Protein AF-W1YHE9-F1 (afdb_monomer_lite)

Organism: NCBI:txid408170

Foldseek 3Di:
DQQLVCVVVVHCPPPPLVVQVVCVVVPDQEDEDECEPVNNGPDPVSVVVCVVPDPHYYHYHYDPDPD

pLDDT: mean 96.74, std 4.02, range [68.25, 98.75]

InterPro domains:
  IPR004569 Pyridoxal phosphate (active vitamin B6) biosynthesis PdxJ [PF03740] (1-67)
  IPR004569 Pyridoxal phosphate (active vitamin B6) biosynthesis PdxJ [PTHR30456] (1-67)
  IPR013785 Aldolase-type TIM barrel [G3DSA:3.20.20.70] (1-67)
  IPR036130 Pyridoxine 5'-phosphate synthase [SSF63892] (1-67)

Secondary structure (DSSP, 8-state):
-HHHHHHHHTSS-S-HHHHHHHHHHTT-SEEEEEE-TT-SSS-HHHHHHHHHH-SSEEEEEE-SS--

Structure (mmCIF, N/CA/C/O backbone):
data_AF-W1YHE9-F1
#
_entry.id   AF-W1YHE9-F1
#
loop_
_atom_site.group_PDB
_atom_site.id
_atom_site.type_symbol
_atom_site.label_atom_id
_atom_site.label_alt_id
_atom_site.label_comp_id
_atom_site.label_asym_id
_atom_site.label_entity_id
_atom_site.label_seq_id
_atom_site.pdbx_PDB_ins_code
_atom_site.Cartn_x
_atom_site.Cartn_y
_atom_site.Cartn_z
_atom_site.occupancy
_atom_site.B_iso_or_equiv
_atom_site.auth_seq_id
_atom_site.auth_comp_id
_atom_site.auth_asym_id
_atom_site.auth_atom_id
_atom_site.pdbx_PDB_model_num
ATOM 1 N N . HIS A 1 1 ? -0.939 5.840 -4.101 1.00 96.38 1 HIS A N 1
ATOM 2 C CA . HIS A 1 1 ? 0.299 6.223 -4.829 1.00 96.38 1 HIS A CA 1
ATOM 3 C C . HIS A 1 1 ? 1.455 6.708 -3.948 1.00 96.38 1 HIS A C 1
ATOM 5 O O . HIS A 1 1 ? 2.445 7.203 -4.468 1.00 96.38 1 HIS A O 1
ATOM 11 N N . ILE A 1 2 ? 1.409 6.517 -2.630 1.00 98.12 2 ILE A N 1
ATOM 12 C CA . ILE A 1 2 ? 2.473 6.984 -1.723 1.00 98.12 2 ILE A CA 1
ATOM 13 C C . ILE A 1 2 ? 3.815 6.308 -2.040 1.00 98.12 2 ILE A C 1
ATOM 15 O O . ILE A 1 2 ? 4.838 6.977 -2.149 1.00 98.12 2 ILE A O 1
ATOM 19 N N . ALA A 1 3 ? 3.778 5.010 -2.352 1.00 97.81 3 ALA A N 1
ATOM 20 C CA . ALA A 1 3 ? 4.948 4.259 -2.799 1.00 97.81 3 ALA A CA 1
ATOM 21 C C . ALA A 1 3 ? 5.554 4.788 -4.115 1.00 97.81 3 ALA A C 1
ATOM 23 O O . ALA A 1 3 ? 6.764 4.728 -4.298 1.00 97.81 3 ALA A O 1
ATOM 24 N N . THR A 1 4 ? 4.742 5.351 -5.018 1.00 98.12 4 THR A N 1
ATOM 25 C CA . THR A 1 4 ? 5.241 5.999 -6.243 1.00 98.12 4 THR A CA 1
ATOM 26 C C . THR A 1 4 ? 6.127 7.194 -5.897 1.00 98.12 4 THR A C 1
ATOM 28 O O . THR A 1 4 ? 7.215 7.331 -6.450 1.00 98.12 4 THR A O 1
ATOM 31 N N . LEU A 1 5 ? 5.690 8.027 -4.947 1.00 97.88 5 LEU A N 1
ATOM 32 C CA . LEU A 1 5 ? 6.449 9.197 -4.508 1.00 97.88 5 LEU A CA 1
ATOM 33 C C . LEU A 1 5 ? 7.741 8.799 -3.783 1.00 97.88 5 LEU A C 1
ATOM 35 O O . LEU A 1 5 ? 8.790 9.373 -4.060 1.00 97.88 5 LEU A O 1
ATOM 39 N N . ARG A 1 6 ? 7.686 7.776 -2.921 1.00 98.00 6 ARG A N 1
ATOM 40 C CA . ARG A 1 6 ? 8.877 7.182 -2.291 1.00 98.00 6 ARG A CA 1
ATOM 41 C C . ARG A 1 6 ? 9.902 6.736 -3.337 1.00 98.00 6 ARG A C 1
ATOM 43 O O . ARG A 1 6 ? 11.071 7.121 -3.293 1.00 98.00 6 ARG A O 1
ATOM 50 N N . ASN A 1 7 ? 9.454 5.934 -4.303 1.00 97.19 7 ASN A N 1
ATOM 51 C CA . ASN A 1 7 ? 10.334 5.318 -5.292 1.00 97.19 7 ASN A CA 1
ATOM 52 C C . ASN A 1 7 ? 10.943 6.352 -6.249 1.00 97.19 7 ASN A C 1
ATOM 54 O O . ASN A 1 7 ? 12.069 6.158 -6.695 1.00 97.19 7 ASN A O 1
ATOM 58 N N . ALA A 1 8 ? 10.264 7.478 -6.501 1.00 97.50 8 ALA A N 1
ATOM 59 C CA . ALA A 1 8 ? 10.791 8.565 -7.330 1.00 97.50 8 ALA A CA 1
ATOM 60 C C . ALA A 1 8 ? 12.127 9.129 -6.813 1.00 97.50 8 ALA A C 1
ATOM 62 O O . ALA A 1 8 ? 12.915 9.659 -7.598 1.00 97.50 8 ALA A O 1
ATOM 63 N N . ARG A 1 9 ? 12.404 9.006 -5.506 1.00 95.81 9 ARG A N 1
ATOM 64 C CA . ARG A 1 9 ? 13.678 9.431 -4.907 1.00 95.81 9 ARG A CA 1
ATOM 65 C C 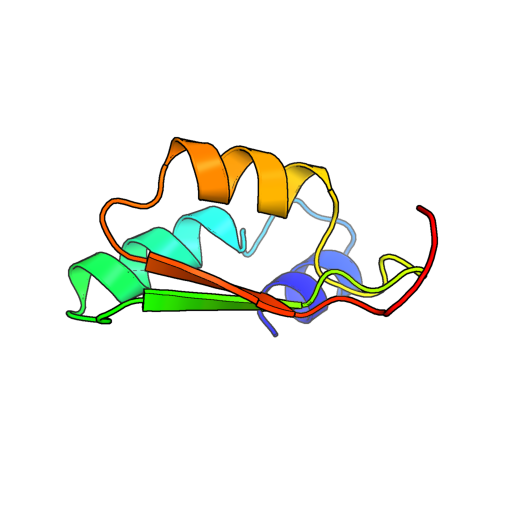. ARG A 1 9 ? 14.523 8.286 -4.347 1.00 95.81 9 ARG A C 1
ATOM 67 O O . ARG A 1 9 ? 15.660 8.535 -3.956 1.00 95.81 9 ARG A O 1
ATOM 74 N N . GLY A 1 10 ? 14.002 7.059 -4.327 1.00 93.38 10 GLY A N 1
ATOM 75 C CA . GLY A 1 10 ? 14.691 5.891 -3.767 1.00 93.38 10 GLY A CA 1
ATOM 76 C C . GLY A 1 10 ? 14.952 5.999 -2.261 1.00 93.38 10 GLY A C 1
ATOM 77 O O . GLY A 1 10 ? 15.868 5.366 -1.744 1.00 93.38 10 GLY A O 1
ATOM 78 N N . THR A 1 11 ? 14.191 6.837 -1.559 1.00 95.56 11 THR A N 1
ATOM 79 C CA . THR A 1 11 ? 14.278 7.006 -0.105 1.00 95.56 11 THR A CA 1
ATOM 80 C C . THR A 1 11 ? 13.280 6.082 0.594 1.00 95.56 11 THR A C 1
ATOM 82 O O . THR A 1 11 ? 12.494 5.389 -0.045 1.00 95.56 11 THR A O 1
ATOM 85 N N . ALA A 1 12 ? 13.281 6.068 1.928 1.00 94.44 12 ALA A N 1
ATOM 86 C CA . ALA A 1 12 ? 12.269 5.344 2.701 1.00 94.44 12 ALA A CA 1
ATOM 87 C C . ALA A 1 12 ? 10.943 6.117 2.850 1.00 94.44 12 ALA A C 1
ATOM 89 O O . ALA A 1 12 ? 9.968 5.553 3.337 1.00 94.44 12 ALA A O 1
ATOM 90 N N . TYR A 1 13 ? 10.898 7.393 2.448 1.00 95.94 13 TYR A N 1
ATOM 91 C CA . TYR A 1 13 ? 9.773 8.289 2.706 1.00 95.94 13 TYR A CA 1
ATOM 92 C C . TYR A 1 13 ? 9.208 8.928 1.427 1.00 95.94 13 TYR A C 1
ATOM 94 O O . TYR A 1 13 ? 9.967 9.241 0.508 1.00 95.94 13 TYR A O 1
ATOM 102 N N . PRO A 1 14 ? 7.893 9.194 1.389 1.00 97.56 14 PRO A N 1
ATOM 103 C CA . PRO A 1 14 ? 6.905 8.821 2.412 1.00 97.56 14 PRO A CA 1
ATOM 104 C C . PRO A 1 14 ? 6.679 7.299 2.482 1.00 97.56 14 PRO A C 1
ATOM 106 O O . PRO A 1 14 ? 6.646 6.631 1.452 1.00 97.56 14 PRO A O 1
ATOM 109 N N . ASP A 1 15 ? 6.540 6.749 3.692 1.00 97.75 15 ASP A N 1
ATOM 110 C CA . ASP A 1 15 ? 6.358 5.305 3.887 1.00 97.75 15 ASP A CA 1
ATOM 111 C C . ASP A 1 15 ? 4.872 4.921 3.691 1.00 97.75 15 ASP A C 1
ATOM 113 O O . ASP A 1 15 ? 4.008 5.450 4.401 1.00 97.75 15 ASP A O 1
ATOM 117 N N . PRO A 1 16 ? 4.537 4.010 2.754 1.00 98.06 16 PRO A N 1
ATOM 118 C CA . PRO A 1 16 ? 3.174 3.509 2.578 1.00 98.06 16 PRO A CA 1
ATOM 119 C C . PRO A 1 16 ? 2.566 2.885 3.838 1.00 98.06 16 PRO A C 1
ATOM 121 O O . PRO A 1 16 ? 1.359 3.003 4.033 1.00 98.06 16 PRO A O 1
ATOM 124 N N . VAL A 1 17 ? 3.377 2.255 4.694 1.00 97.75 17 VAL A N 1
ATOM 125 C CA . VAL A 1 17 ? 2.909 1.642 5.948 1.00 97.75 17 VAL A CA 1
ATOM 126 C C . VAL A 1 17 ? 2.435 2.719 6.917 1.00 97.75 17 VAL A C 1
ATOM 128 O O . VAL A 1 17 ? 1.335 2.635 7.457 1.00 97.75 17 VAL A O 1
ATOM 131 N N . GLN A 1 18 ? 3.234 3.774 7.094 1.00 98.12 18 GLN A N 1
ATOM 132 C CA . GLN A 1 18 ? 2.861 4.895 7.956 1.00 98.12 18 GLN A CA 1
ATOM 133 C C . GLN A 1 18 ? 1.585 5.576 7.454 1.00 98.12 18 GLN A C 1
ATOM 135 O O . GLN A 1 18 ? 0.723 5.959 8.240 1.00 98.12 18 GLN A O 1
ATOM 140 N N . ALA A 1 19 ? 1.448 5.717 6.139 1.00 98.38 19 ALA A N 1
ATOM 141 C CA . ALA A 1 19 ? 0.257 6.311 5.567 1.00 98.38 19 ALA A CA 1
ATOM 142 C C . ALA A 1 19 ? -0.998 5.447 5.733 1.00 98.38 19 ALA A C 1
ATOM 144 O O . ALA A 1 19 ? -2.077 5.995 5.941 1.00 98.38 19 ALA A O 1
ATOM 145 N N . ALA A 1 20 ? -0.862 4.121 5.662 1.00 98.50 20 ALA A N 1
ATOM 146 C CA . ALA A 1 20 ? -1.957 3.203 5.944 1.00 98.50 20 ALA A CA 1
ATOM 147 C C . ALA A 1 20 ? -2.434 3.336 7.397 1.00 98.50 20 ALA A C 1
ATOM 149 O O . ALA A 1 20 ? -3.628 3.496 7.623 1.00 98.50 20 ALA A O 1
ATOM 150 N N . PHE A 1 21 ? -1.504 3.404 8.355 1.00 98.12 21 PHE A N 1
ATOM 151 C CA . PHE A 1 21 ? -1.829 3.664 9.759 1.00 98.12 21 PHE A CA 1
ATOM 152 C C . PHE A 1 21 ? -2.598 4.984 9.940 1.00 98.12 21 PHE A C 1
ATOM 154 O O . PHE A 1 21 ? -3.628 5.019 10.606 1.00 98.12 21 PHE A O 1
ATOM 161 N N . ILE A 1 22 ? -2.145 6.074 9.306 1.00 98.44 22 ILE A N 1
ATOM 162 C CA . ILE A 1 22 ? -2.848 7.368 9.362 1.00 98.44 22 ILE A CA 1
ATOM 163 C C . ILE A 1 22 ? -4.260 7.256 8.771 1.00 98.44 22 ILE A C 1
ATOM 165 O O . ILE A 1 22 ? -5.193 7.834 9.320 1.00 98.44 22 ILE A O 1
ATOM 169 N N . ALA A 1 23 ? -4.426 6.519 7.670 1.00 98.50 23 ALA A N 1
ATOM 170 C CA . ALA A 1 23 ? -5.732 6.314 7.056 1.00 98.50 23 ALA A CA 1
ATOM 171 C C . ALA A 1 23 ? -6.690 5.540 7.981 1.00 98.50 23 ALA A C 1
ATOM 173 O O . ALA A 1 23 ? -7.838 5.953 8.123 1.00 98.50 23 ALA A O 1
ATOM 174 N N . GLU A 1 24 ? -6.226 4.487 8.661 1.00 98.25 24 GLU A N 1
ATOM 175 C CA . GLU A 1 24 ? -7.031 3.763 9.659 1.00 98.25 24 GLU A CA 1
ATOM 176 C C . GLU A 1 24 ? -7.428 4.668 10.832 1.00 98.25 24 GLU A C 1
ATOM 178 O O . GLU A 1 24 ? -8.600 4.729 11.195 1.00 98.25 24 GLU A O 1
ATOM 183 N N . GLN A 1 25 ? -6.486 5.451 11.374 1.00 98.25 25 GLN A N 1
ATOM 184 C CA . GLN A 1 25 ? -6.778 6.414 12.447 1.00 98.25 25 GLN A CA 1
ATOM 185 C C . GLN A 1 25 ? -7.749 7.521 12.009 1.00 98.25 25 GLN A C 1
ATOM 187 O O . GLN A 1 25 ? -8.476 8.075 12.831 1.00 98.25 25 GLN A O 1
ATOM 192 N N . ALA A 1 26 ? -7.785 7.836 10.713 1.00 98.50 26 ALA A N 1
ATOM 193 C CA . ALA A 1 26 ? -8.740 8.768 10.124 1.00 98.50 26 ALA A CA 1
ATOM 194 C C . ALA A 1 26 ? -10.113 8.134 9.820 1.00 98.50 26 ALA A C 1
ATOM 196 O O . ALA A 1 26 ? -10.993 8.827 9.309 1.00 98.50 26 ALA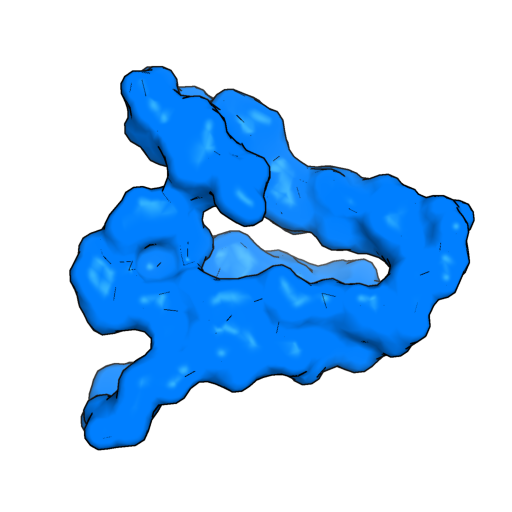 A O 1
ATOM 197 N N . GLY A 1 27 ? -10.312 6.850 10.137 1.00 98.25 27 GLY A N 1
ATOM 198 C CA . GLY A 1 27 ? -11.588 6.150 9.989 1.00 98.25 27 GLY A CA 1
ATOM 199 C C . GLY A 1 27 ? -11.743 5.355 8.693 1.00 98.25 27 GLY A C 1
ATOM 200 O O . GLY A 1 27 ? -12.870 5.080 8.296 1.00 98.25 27 GLY A O 1
ATOM 201 N N . ALA A 1 28 ? -10.652 4.997 8.008 1.00 98.31 28 ALA A N 1
ATOM 202 C CA . ALA A 1 28 ? -10.740 4.086 6.869 1.00 98.31 28 ALA A CA 1
ATOM 203 C C . ALA A 1 28 ? -11.170 2.678 7.319 1.00 98.31 28 ALA A C 1
ATOM 205 O O . ALA A 1 28 ? -10.552 2.092 8.202 1.00 98.31 28 ALA A O 1
ATOM 206 N N . ASP A 1 29 ? -12.174 2.101 6.654 1.00 98.38 29 ASP A N 1
ATOM 207 C CA . ASP A 1 29 ? -12.660 0.737 6.936 1.00 98.38 29 ASP A CA 1
ATOM 208 C C . ASP A 1 29 ? -11.707 -0.374 6.451 1.00 98.38 29 ASP A C 1
ATOM 210 O O . ASP A 1 29 ? -11.871 -1.557 6.772 1.00 98.38 29 ASP A O 1
ATOM 214 N N . GLY A 1 30 ? -10.734 -0.012 5.618 1.00 97.94 30 GLY A N 1
ATOM 215 C CA . GLY A 1 30 ? -9.752 -0.927 5.063 1.00 97.94 30 GLY A CA 1
ATOM 216 C C . GLY A 1 30 ? -8.734 -0.223 4.176 1.00 97.94 30 GLY A C 1
ATOM 217 O O . GLY A 1 30 ? -8.945 0.893 3.698 1.00 97.94 30 GLY A O 1
ATOM 218 N N . ILE A 1 31 ? -7.625 -0.911 3.926 1.00 98.75 31 ILE A N 1
ATOM 219 C CA . ILE A 1 31 ? -6.495 -0.412 3.148 1.00 98.75 31 ILE A CA 1
ATOM 220 C C . ILE A 1 31 ? -6.351 -1.228 1.870 1.00 98.75 31 ILE A C 1
ATOM 222 O O . ILE A 1 31 ? -6.196 -2.448 1.908 1.00 98.75 31 ILE A O 1
ATOM 226 N N . THR A 1 32 ? -6.374 -0.538 0.728 1.00 98.56 32 THR A N 1
ATOM 227 C CA . THR A 1 32 ? -6.134 -1.150 -0.584 1.00 98.56 32 THR A CA 1
ATOM 228 C C . THR A 1 32 ? -4.691 -0.938 -1.019 1.00 98.56 32 THR A C 1
ATOM 230 O O . THR A 1 32 ? -4.197 0.193 -1.041 1.00 98.56 32 THR A O 1
ATOM 233 N N . VAL A 1 33 ? -4.022 -2.022 -1.404 1.00 98.12 33 VAL A N 1
ATOM 234 C CA . VAL A 1 33 ? -2.679 -1.997 -1.992 1.00 98.12 33 VAL A CA 1
ATOM 235 C C . VAL A 1 33 ? -2.611 -2.910 -3.202 1.00 98.12 33 VAL A C 1
ATOM 237 O O . VAL A 1 33 ? -3.237 -3.961 -3.228 1.00 98.12 33 VAL A O 1
ATOM 240 N N . HIS A 1 34 ? -1.813 -2.514 -4.191 1.00 98.50 34 HIS A N 1
ATOM 241 C CA . HIS A 1 34 ? -1.629 -3.270 -5.424 1.00 98.50 34 HIS A CA 1
ATOM 242 C C . HIS A 1 34 ? -0.171 -3.691 -5.562 1.00 98.50 34 HIS A C 1
ATOM 244 O O . HIS A 1 34 ? 0.691 -2.858 -5.872 1.00 98.50 34 HIS A O 1
ATOM 250 N N . LEU A 1 35 ? 0.097 -4.979 -5.347 1.00 97.56 35 LEU A N 1
ATOM 251 C CA . LEU A 1 35 ? 1.410 -5.573 -5.568 1.00 97.56 35 LEU A CA 1
ATOM 252 C C . LEU A 1 35 ? 1.517 -5.995 -7.034 1.00 97.56 35 LEU A C 1
ATOM 254 O O . LEU A 1 35 ? 0.903 -6.962 -7.474 1.00 97.56 35 LEU A O 1
ATOM 258 N N . ARG A 1 36 ? 2.266 -5.212 -7.808 1.00 97.31 36 ARG A N 1
ATOM 259 C CA . ARG A 1 36 ? 2.529 -5.516 -9.216 1.00 97.31 36 ARG A CA 1
ATOM 260 C C . ARG A 1 36 ? 3.699 -6.486 -9.324 1.00 97.31 36 ARG A C 1
ATOM 262 O O . ARG A 1 36 ? 4.668 -6.328 -8.588 1.00 97.31 36 ARG A O 1
ATOM 269 N N . GLU A 1 37 ? 3.666 -7.357 -10.326 1.00 95.31 37 GLU A N 1
ATOM 270 C CA . GLU A 1 37 ? 4.770 -8.260 -10.693 1.00 95.31 37 GLU A CA 1
ATOM 271 C C . GLU A 1 37 ? 6.093 -7.502 -10.951 1.00 95.31 37 GLU A C 1
ATOM 273 O O . GLU A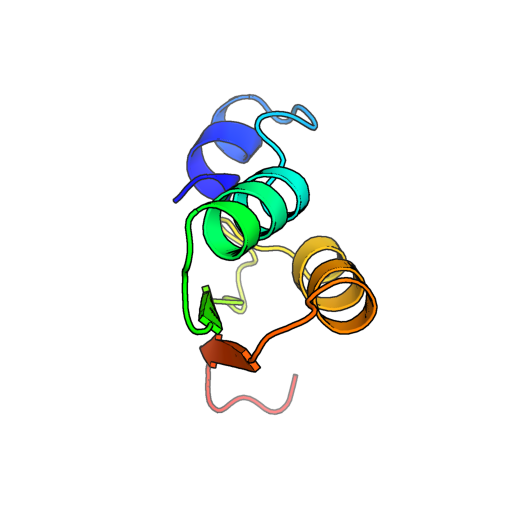 1 37 ? 7.169 -7.918 -10.541 1.00 95.31 37 GLU A O 1
ATOM 278 N N . ASP A 1 38 ? 6.031 -6.305 -11.539 1.00 96.12 38 ASP A N 1
ATOM 279 C CA . ASP A 1 38 ? 7.216 -5.467 -11.782 1.00 96.12 38 ASP A CA 1
ATOM 280 C C . ASP A 1 38 ? 7.682 -4.653 -10.557 1.00 96.12 38 ASP A C 1
ATOM 282 O O . ASP A 1 38 ? 8.631 -3.877 -10.663 1.00 96.12 38 ASP A O 1
ATOM 286 N N . ARG A 1 39 ? 6.991 -4.765 -9.411 1.00 96.12 39 ARG A N 1
ATOM 287 C CA . ARG A 1 39 ? 7.250 -4.021 -8.160 1.00 96.12 39 ARG A CA 1
ATOM 288 C C . ARG A 1 39 ? 7.425 -2.512 -8.385 1.00 96.12 39 ARG A C 1
ATOM 290 O O . ARG A 1 39 ? 8.152 -1.828 -7.666 1.00 96.12 39 ARG A O 1
ATOM 297 N N . ARG A 1 40 ? 6.703 -1.946 -9.362 1.00 96.44 40 ARG A N 1
ATOM 298 C CA . ARG A 1 40 ? 6.844 -0.532 -9.760 1.00 96.44 40 ARG A CA 1
ATOM 299 C C . ARG A 1 40 ? 6.636 0.460 -8.612 1.00 96.44 40 ARG A C 1
ATOM 301 O O . ARG A 1 40 ? 7.226 1.540 -8.611 1.00 96.44 40 ARG A O 1
ATOM 308 N N . HIS A 1 41 ? 5.778 0.123 -7.648 1.00 97.44 41 HIS A N 1
ATOM 309 C CA . HIS A 1 41 ? 5.432 1.011 -6.537 1.00 97.44 41 HIS A CA 1
ATOM 310 C C . HIS A 1 41 ? 5.481 0.283 -5.190 1.00 97.44 41 HIS A C 1
ATOM 312 O O . HIS A 1 41 ? 6.468 0.405 -4.466 1.00 97.44 41 HIS A O 1
ATOM 318 N N . ILE A 1 42 ? 4.412 -0.447 -4.855 1.00 98.25 42 ILE A N 1
ATOM 319 C CA . ILE A 1 42 ? 4.326 -1.283 -3.655 1.00 98.25 42 ILE A CA 1
ATOM 320 C C . ILE A 1 42 ? 5.271 -2.469 -3.828 1.00 98.25 42 ILE A C 1
ATOM 322 O O . ILE A 1 42 ? 5.378 -3.029 -4.919 1.00 98.25 42 ILE A O 1
ATOM 326 N N . THR A 1 43 ? 5.953 -2.819 -2.744 1.00 97.19 43 THR A N 1
ATOM 327 C CA . THR A 1 43 ? 6.922 -3.915 -2.680 1.00 97.19 43 THR A CA 1
ATOM 328 C C . THR A 1 43 ? 6.441 -5.016 -1.741 1.00 97.19 43 THR A C 1
ATOM 330 O O . THR A 1 43 ? 5.578 -4.790 -0.890 1.00 97.19 43 THR A O 1
ATOM 333 N N . ASP A 1 44 ? 7.057 -6.192 -1.827 1.00 97.50 44 ASP A N 1
ATOM 334 C CA . ASP A 1 44 ? 6.777 -7.335 -0.951 1.00 97.50 44 ASP A CA 1
ATOM 335 C C . 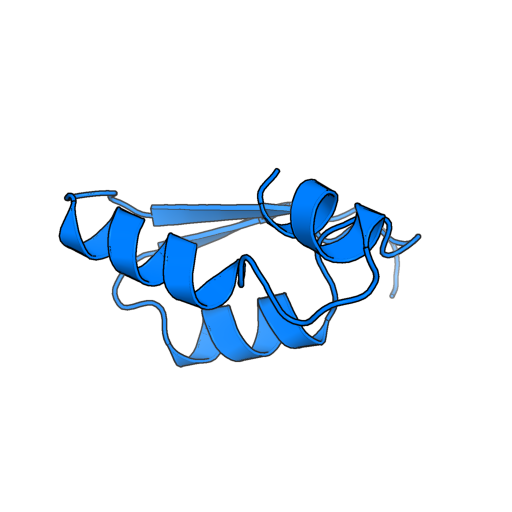ASP A 1 44 ? 6.990 -6.996 0.538 1.00 97.50 44 ASP A C 1
ATOM 337 O O . ASP A 1 44 ? 6.254 -7.467 1.409 1.00 97.50 44 ASP A O 1
ATOM 341 N N . ARG A 1 45 ? 7.964 -6.121 0.844 1.00 97.19 45 ARG A N 1
ATOM 342 C CA . ARG A 1 45 ? 8.181 -5.584 2.200 1.00 97.19 45 ARG A CA 1
ATOM 343 C C . ARG A 1 45 ? 6.947 -4.837 2.694 1.00 97.19 45 ARG A C 1
ATOM 345 O O . ARG A 1 45 ? 6.520 -5.069 3.821 1.00 97.19 45 ARG A O 1
ATOM 352 N N . ASP A 1 46 ? 6.411 -3.942 1.867 1.00 97.88 46 ASP A N 1
ATOM 353 C CA . ASP A 1 46 ? 5.271 -3.103 2.235 1.00 97.88 46 ASP A CA 1
ATOM 354 C C . ASP A 1 46 ? 4.061 -3.987 2.567 1.00 97.88 46 ASP A C 1
ATOM 356 O O . ASP A 1 46 ? 3.465 -3.839 3.630 1.00 97.88 46 ASP A O 1
ATOM 360 N N . VAL A 1 47 ? 3.762 -4.976 1.714 1.00 98.19 47 VAL A N 1
ATOM 361 C CA . VAL A 1 47 ? 2.649 -5.921 1.922 1.00 98.19 47 VAL A CA 1
ATOM 362 C C . VAL A 1 47 ? 2.839 -6.753 3.190 1.00 98.19 47 VAL A C 1
ATOM 364 O O . VAL A 1 47 ? 1.901 -6.896 3.974 1.00 98.19 47 VAL A O 1
ATOM 367 N N . ARG A 1 48 ? 4.047 -7.282 3.433 1.00 98.25 48 ARG A N 1
ATOM 368 C CA . ARG A 1 48 ? 4.322 -8.097 4.626 1.00 98.25 48 ARG A CA 1
ATOM 369 C C . ARG A 1 48 ? 4.120 -7.302 5.914 1.00 98.25 48 ARG A C 1
ATOM 371 O O . ARG A 1 48 ? 3.520 -7.828 6.846 1.00 98.25 48 ARG A O 1
ATOM 378 N N . ILE A 1 49 ? 4.605 -6.061 5.960 1.00 98.12 49 ILE A N 1
ATOM 379 C CA . ILE A 1 49 ? 4.454 -5.204 7.141 1.00 98.12 49 ILE A CA 1
ATOM 380 C C . ILE A 1 49 ? 2.985 -4.821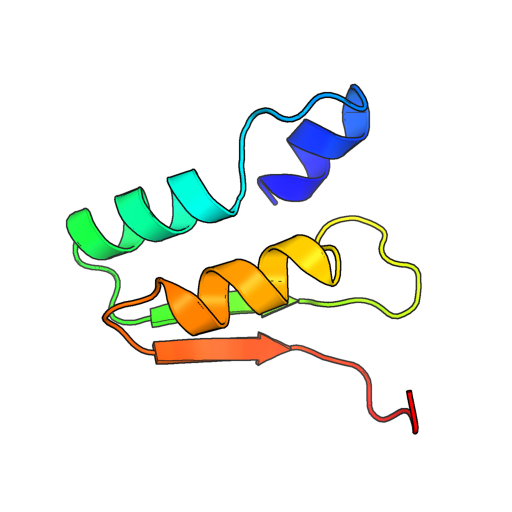 7.322 1.00 98.12 49 ILE A C 1
ATOM 382 O O . ILE A 1 49 ? 2.450 -5.033 8.402 1.00 98.12 49 ILE A O 1
ATOM 386 N N . LEU A 1 50 ? 2.301 -4.366 6.265 1.00 98.25 50 LEU A N 1
ATOM 387 C CA . LEU A 1 50 ? 0.871 -4.042 6.327 1.00 98.25 50 LEU A CA 1
ATOM 388 C C . LEU A 1 50 ? 0.047 -5.218 6.857 1.00 98.25 50 LEU A C 1
ATOM 390 O O . LEU A 1 50 ? -0.777 -5.052 7.750 1.00 98.25 50 LEU A O 1
ATOM 394 N N . ARG A 1 51 ? 0.317 -6.440 6.388 1.00 97.88 51 ARG A N 1
ATOM 395 C CA . ARG A 1 51 ? -0.383 -7.635 6.876 1.00 97.88 51 ARG A CA 1
ATOM 396 C C . ARG A 1 51 ? -0.195 -7.880 8.379 1.00 97.88 51 ARG A C 1
ATOM 398 O O . ARG A 1 51 ? -1.062 -8.513 8.984 1.00 97.88 51 ARG A O 1
ATOM 405 N N . GLN A 1 52 ? 0.925 -7.443 8.950 1.00 97.94 52 GLN A N 1
ATOM 406 C CA . GLN A 1 52 ? 1.252 -7.585 10.370 1.00 97.94 52 GLN A CA 1
ATOM 407 C C . GLN A 1 52 ? 0.725 -6.430 11.229 1.00 97.94 52 GLN A C 1
ATOM 409 O O . GLN A 1 52 ? 0.558 -6.629 12.428 1.00 97.94 52 GLN A O 1
ATOM 414 N N . THR A 1 53 ? 0.503 -5.249 10.646 1.00 97.06 53 THR A N 1
ATOM 415 C CA . THR A 1 53 ? 0.232 -4.018 11.405 1.00 97.06 53 THR A CA 1
ATOM 416 C C . THR A 1 53 ? -1.163 -3.435 11.221 1.00 97.06 53 THR A C 1
ATOM 418 O O . THR A 1 53 ? -1.535 -2.594 12.024 1.00 97.06 53 THR A O 1
ATOM 421 N N . LEU A 1 54 ? -1.897 -3.798 10.165 1.00 97.56 54 LEU A N 1
ATOM 422 C CA . LEU A 1 54 ? -3.251 -3.281 9.946 1.00 97.56 54 LEU A CA 1
ATOM 423 C C . LEU A 1 54 ? -4.219 -3.825 11.000 1.00 97.56 54 LEU A C 1
ATOM 425 O O . LEU A 1 54 ? -4.295 -5.040 11.200 1.00 97.56 54 LEU A O 1
ATOM 429 N N . ASP A 1 55 ? -4.988 -2.923 11.605 1.00 97.31 55 ASP A N 1
ATOM 430 C CA . ASP A 1 55 ? -6.058 -3.257 12.553 1.00 97.31 55 ASP A CA 1
ATOM 431 C C . ASP A 1 55 ? -7.394 -3.524 11.833 1.00 97.31 55 ASP A C 1
ATOM 433 O O . ASP A 1 55 ? -8.291 -4.186 12.364 1.00 97.31 55 ASP A O 1
ATOM 437 N N . THR A 1 56 ? -7.533 -3.023 10.604 1.00 96.56 56 THR A N 1
ATOM 438 C CA . THR A 1 56 ? -8.709 -3.186 9.744 1.00 96.56 56 THR A CA 1
ATOM 439 C C . THR A 1 56 ? -8.481 -4.263 8.673 1.00 96.56 56 THR A C 1
ATOM 441 O O . THR A 1 56 ? -7.784 -5.260 8.879 1.00 96.56 56 THR A O 1
ATOM 444 N N . ARG A 1 57 ? -9.129 -4.131 7.508 1.00 97.31 57 ARG A N 1
ATOM 445 C CA . ARG A 1 57 ? -9.052 -5.098 6.408 1.00 97.31 57 ARG A CA 1
ATOM 446 C C . ARG A 1 57 ? -8.015 -4.668 5.380 1.00 97.31 57 ARG A C 1
ATOM 448 O O . ARG A 1 57 ? -7.976 -3.512 4.972 1.00 97.31 57 ARG A O 1
ATOM 455 N N . MET A 1 58 ? -7.252 -5.631 4.873 1.00 98.31 58 MET A N 1
ATOM 456 C CA . MET A 1 58 ? -6.400 -5.430 3.702 1.00 98.31 58 MET A CA 1
ATOM 457 C C . MET A 1 58 ? -7.116 -5.918 2.441 1.00 98.31 58 MET A C 1
ATOM 459 O O . MET A 1 58 ? -7.500 -7.084 2.360 1.00 98.31 58 MET A O 1
ATOM 463 N N . ASN A 1 59 ? -7.249 -5.042 1.448 1.00 98.44 59 ASN A N 1
ATOM 464 C CA . ASN A 1 59 ? -7.628 -5.394 0.085 1.00 98.44 59 ASN A CA 1
ATOM 465 C C . AS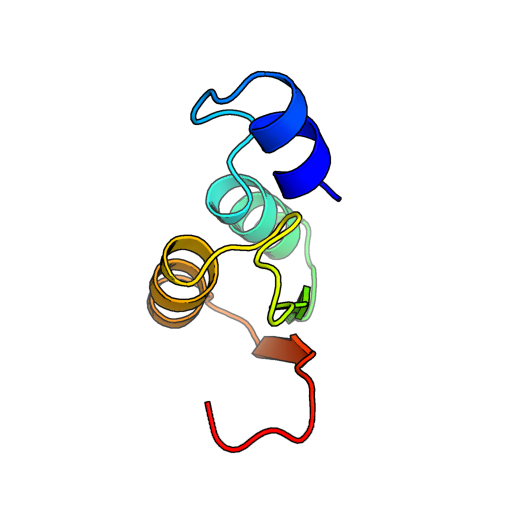N A 1 59 ? -6.358 -5.449 -0.779 1.00 98.44 59 ASN A C 1
ATOM 467 O O . ASN A 1 59 ? -5.786 -4.411 -1.119 1.00 98.44 59 ASN A O 1
ATOM 471 N N . LEU A 1 60 ? -5.882 -6.659 -1.071 1.00 97.88 60 LEU A N 1
ATOM 472 C CA . LEU A 1 60 ? -4.678 -6.884 -1.867 1.00 97.88 60 LEU A CA 1
ATOM 473 C C . LEU A 1 60 ? -5.056 -7.128 -3.331 1.00 97.88 60 LEU A C 1
ATOM 475 O O . LEU A 1 60 ? -5.608 -8.171 -3.667 1.00 97.88 60 LEU A O 1
ATOM 479 N N . GLU A 1 61 ? -4.720 -6.177 -4.197 1.00 98.31 61 GLU A N 1
ATOM 480 C CA . GLU A 1 61 ? -4.804 -6.330 -5.649 1.00 98.31 61 GLU A CA 1
ATOM 481 C C . GLU A 1 61 ? -3.505 -6.955 -6.179 1.00 98.31 61 GLU A C 1
ATOM 483 O O . GLU A 1 61 ? -2.406 -6.459 -5.905 1.00 98.31 61 GLU A O 1
ATOM 488 N N . MET A 1 62 ? -3.624 -8.036 -6.950 1.00 96.44 62 MET A N 1
ATOM 489 C CA . MET A 1 62 ? -2.495 -8.734 -7.570 1.00 96.44 62 MET A CA 1
ATOM 490 C C . MET A 1 62 ? -2.900 -9.370 -8.904 1.00 96.44 62 MET A C 1
ATOM 492 O O . MET A 1 62 ? -4.087 -9.551 -9.185 1.00 96.44 62 MET A O 1
ATOM 496 N N . ALA A 1 63 ? -1.909 -9.686 -9.738 1.00 94.81 63 ALA A N 1
ATOM 497 C CA . ALA A 1 63 ? -2.126 -10.416 -10.982 1.00 94.81 63 ALA A CA 1
ATOM 498 C C . ALA A 1 63 ? -2.437 -11.901 -10.711 1.00 94.81 63 ALA A C 1
ATOM 500 O O . ALA A 1 63 ? -2.070 -12.445 -9.673 1.00 94.81 63 ALA A O 1
ATOM 501 N N . VAL A 1 64 ? -3.104 -12.562 -11.662 1.00 94.31 64 VAL A N 1
ATOM 502 C CA . VAL A 1 64 ? -3.356 -14.013 -11.619 1.00 94.31 64 VAL A CA 1
ATOM 503 C C . VAL A 1 64 ? -2.139 -14.739 -12.198 1.00 94.31 64 VAL A C 1
ATOM 505 O O . VAL A 1 64 ? -2.156 -15.201 -13.338 1.00 94.31 64 VAL A O 1
ATOM 508 N N . THR A 1 65 ? -1.059 -14.766 -11.425 1.00 91.31 65 THR A N 1
ATOM 509 C CA . THR A 1 65 ? 0.224 -15.406 -11.752 1.00 91.31 65 THR A CA 1
ATOM 510 C C . THR A 1 65 ? 0.611 -16.385 -10.642 1.00 91.31 65 THR A C 1
ATOM 512 O O . THR A 1 65 ? 0.081 -16.293 -9.540 1.00 91.31 65 THR A O 1
ATOM 515 N N . GLU A 1 66 ? 1.498 -17.343 -10.926 1.00 85.69 66 GLU A N 1
ATOM 516 C CA . GLU A 1 66 ? 1.929 -18.353 -9.935 1.00 85.69 66 GLU A CA 1
ATOM 517 C C . GLU A 1 66 ? 2.896 -17.818 -8.867 1.00 85.69 66 GLU A C 1
ATOM 519 O O . GLU A 1 66 ? 3.140 -18.500 -7.873 1.00 85.69 66 GLU A O 1
ATOM 524 N N . GLU A 1 67 ? 3.462 -16.633 -9.093 1.00 68.25 67 GLU A N 1
ATOM 525 C CA . GLU A 1 67 ? 4.349 -15.939 -8.152 1.00 68.25 67 GLU A CA 1
ATOM 526 C C . GLU A 1 67 ? 3.626 -15.508 -6.864 1.00 68.25 67 GLU A C 1
ATOM 528 O O . GLU A 1 67 ? 4.209 -15.713 -5.773 1.00 68.25 67 GLU A O 1
#

Sequence (67 aa):
HIATLRNARGTAYPDPVQAAFIAEQAGADGITVHLREDRRHITDRDVRILRQTLDTRMNLEMAVTEE

Radius of gyration: 11.84 Å; chains: 1; bounding box: 27×28×24 Å